Protein AF-A0A4U6TBS8-F1 (afdb_monomer_lite)

Radius of gyration: 24.87 Å; chains: 1; bounding box: 71×50×45 Å

Secondary structure (DSSP, 8-state):
-BTTB-HHHH-HHHHHTBS-TT--HHHHHHSS-GGGGBPSSPPHHHHHHHHHHHHHHHT-----SPP----SSSSSS--HHHHHHHHH-S----GGG--S--------------

Sequence (114 aa):
MWHEQVSSQAYPHLYSFAKKKDISLQKAYLTHDLQELFHLPLPRQALSQLLLLATNLEGINFLDEKDIWTYIWSNGFFSASKAYHHLTGHRQVHQSCTSPTASTSCTRRQKTTV

Organism: Setaria viridis (NCBI:txid4556)

Structure (mmCIF, N/CA/C/O backbone):
data_AF-A0A4U6TBS8-F1
#
_entry.id   AF-A0A4U6TBS8-F1
#
loop_
_atom_site.group_PDB
_atom_site.id
_atom_site.type_symbol
_atom_site.label_atom_id
_atom_site.label_alt_id
_atom_site.label_comp_id
_atom_site.label_asym_id
_atom_site.label_entity_id
_atom_site.label_seq_id
_atom_site.pdbx_PDB_ins_code
_atom_site.Cartn_x
_atom_site.Cartn_y
_atom_site.Cartn_z
_atom_site.occupancy
_atom_site.B_iso_or_equiv
_atom_site.auth_seq_id
_atom_site.auth_comp_id
_atom_site.auth_asym_id
_atom_site.auth_atom_id
_atom_site.pdbx_PDB_model_num
ATOM 1 N N . MET A 1 1 ? -2.212 2.287 -3.978 1.00 60.47 1 MET A N 1
ATOM 2 C CA . MET A 1 1 ? -3.280 1.881 -4.915 1.00 60.47 1 MET A CA 1
ATOM 3 C C . MET A 1 1 ? -3.161 0.387 -5.130 1.00 60.47 1 MET A C 1
ATOM 5 O O . MET A 1 1 ? -2.039 -0.097 -5.206 1.00 60.47 1 MET A O 1
ATOM 9 N N . TRP A 1 2 ? -4.283 -0.322 -5.169 1.00 69.88 2 TRP A N 1
ATOM 10 C CA . TRP A 1 2 ? -4.368 -1.764 -5.407 1.00 69.88 2 TRP A CA 1
ATOM 11 C C . TRP A 1 2 ? -5.492 -1.990 -6.430 1.00 69.88 2 TRP A C 1
ATOM 13 O O . TRP A 1 2 ? -6.551 -1.388 -6.269 1.00 69.88 2 TRP A O 1
ATOM 23 N N . HIS A 1 3 ? -5.236 -2.740 -7.512 1.00 67.81 3 HIS A N 1
ATOM 24 C CA . HIS A 1 3 ? -6.124 -2.835 -8.693 1.00 67.81 3 HIS A CA 1
ATOM 25 C C . HIS A 1 3 ? -6.644 -1.475 -9.190 1.00 67.81 3 HIS A C 1
ATOM 27 O O . HIS A 1 3 ? -7.844 -1.271 -9.313 1.00 67.81 3 HIS A O 1
ATOM 33 N N . GLU A 1 4 ? -5.743 -0.508 -9.401 1.00 78.00 4 GLU A N 1
ATOM 34 C CA . GLU A 1 4 ? -6.086 0.850 -9.878 1.00 78.00 4 GLU A CA 1
ATOM 35 C C . GLU A 1 4 ? -7.005 1.658 -8.938 1.00 78.00 4 GLU A C 1
ATOM 37 O O . GLU A 1 4 ? -7.336 2.808 -9.219 1.00 78.00 4 GLU A O 1
ATOM 42 N N . GLN A 1 5 ? -7.362 1.110 -7.773 1.00 79.50 5 GLN A N 1
ATOM 43 C CA . GLN A 1 5 ? -8.235 1.748 -6.798 1.00 79.50 5 GLN A CA 1
ATOM 44 C C . GLN A 1 5 ? -7.475 2.130 -5.524 1.00 79.50 5 GLN A C 1
ATOM 46 O O . GLN A 1 5 ? -6.474 1.526 -5.118 1.00 79.50 5 GLN A O 1
ATOM 51 N N . VAL A 1 6 ? -7.942 3.194 -4.872 1.00 85.81 6 VAL A N 1
ATOM 52 C CA . VAL A 1 6 ? -7.453 3.594 -3.550 1.00 85.81 6 VAL A CA 1
ATOM 53 C C . VAL A 1 6 ? -8.245 2.824 -2.499 1.00 85.81 6 VAL A C 1
ATOM 55 O O . VAL A 1 6 ? -9.473 2.842 -2.521 1.00 85.81 6 VAL A O 1
ATOM 58 N N . SER A 1 7 ? -7.567 2.180 -1.546 1.00 81.62 7 SER A N 1
ATOM 59 C CA . SER A 1 7 ? -8.222 1.357 -0.516 1.00 81.62 7 SER A CA 1
ATOM 60 C C . SER A 1 7 ? -9.275 2.125 0.295 1.00 81.62 7 SER A C 1
ATOM 62 O O . SER A 1 7 ? -10.276 1.543 0.699 1.00 81.62 7 SER A O 1
ATOM 64 N N . SER A 1 8 ? -9.093 3.438 0.478 1.00 86.25 8 SER A N 1
ATOM 65 C CA . SER A 1 8 ? -10.069 4.316 1.135 1.00 86.25 8 SER A CA 1
ATOM 66 C C . SER A 1 8 ? -11.358 4.524 0.332 1.00 86.25 8 SER A C 1
ATOM 68 O O . SER A 1 8 ? -12.406 4.755 0.926 1.00 86.25 8 SER A O 1
ATOM 70 N N . GLN A 1 9 ? -11.294 4.435 -0.999 1.00 88.38 9 GLN A N 1
ATOM 71 C CA . GLN A 1 9 ? -12.456 4.520 -1.887 1.00 88.38 9 GLN A CA 1
ATOM 72 C C . GLN A 1 9 ? -13.111 3.153 -2.091 1.00 88.38 9 GLN A C 1
ATOM 74 O O . GLN A 1 9 ? -14.335 3.069 -2.118 1.00 88.38 9 GLN A O 1
ATOM 79 N N . ALA A 1 10 ? -12.314 2.088 -2.202 1.00 87.19 10 ALA A N 1
ATOM 80 C CA . ALA A 1 10 ? -12.823 0.732 -2.397 1.00 87.19 10 ALA A CA 1
ATOM 81 C C . ALA A 1 10 ? -13.536 0.192 -1.143 1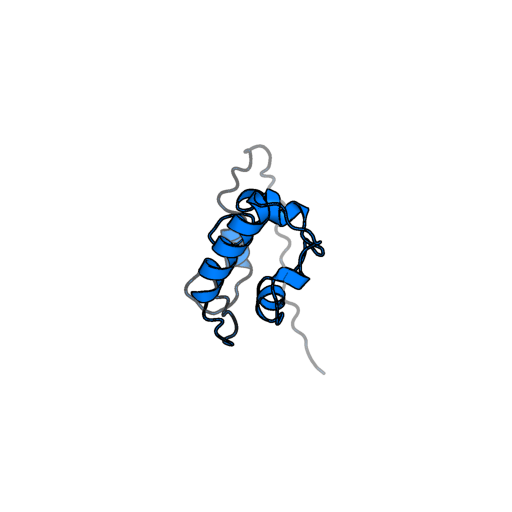.00 87.19 10 ALA A C 1
ATOM 83 O O . ALA A 1 10 ? -14.599 -0.420 -1.241 1.00 87.19 10 ALA A O 1
ATOM 84 N N . TYR A 1 11 ? -12.987 0.460 0.047 1.00 90.38 11 TYR A N 1
ATOM 85 C CA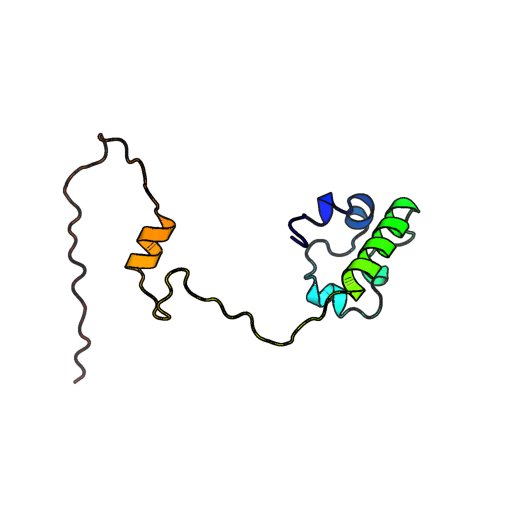 . TYR A 1 11 ? -13.492 -0.080 1.312 1.00 90.38 11 TYR A CA 1
ATOM 86 C C . TYR A 1 11 ? -13.638 1.016 2.383 1.00 90.38 11 TYR A C 1
ATOM 88 O O . TYR A 1 11 ? -12.919 1.008 3.384 1.00 90.38 11 TYR A O 1
ATOM 96 N N . PRO A 1 12 ? -14.562 1.981 2.212 1.00 91.25 12 PRO A N 1
ATOM 97 C CA . PRO A 1 12 ? -14.648 3.156 3.084 1.00 91.25 12 PRO A CA 1
ATOM 98 C C . PRO A 1 12 ? -14.967 2.817 4.548 1.00 91.25 12 PRO A C 1
ATOM 100 O O . PRO A 1 12 ? -14.426 3.446 5.457 1.00 91.25 12 PRO A O 1
ATOM 103 N N . HIS A 1 13 ? -15.812 1.808 4.791 1.00 92.56 13 HIS A N 1
ATOM 104 C CA . HIS A 1 13 ? -16.181 1.389 6.145 1.00 92.56 13 HIS A CA 1
ATOM 105 C C . HIS A 1 13 ? -15.053 0.612 6.814 1.00 92.56 13 HIS A C 1
ATOM 107 O O . HIS A 1 13 ? -14.793 0.810 7.989 1.00 92.56 13 HIS A O 1
ATOM 113 N N . LEU A 1 14 ? -14.361 -0.256 6.082 1.00 91.88 14 LEU A N 1
ATOM 114 C CA . LEU A 1 14 ? -13.229 -0.996 6.627 1.00 91.88 14 LEU A CA 1
ATOM 115 C C . LEU A 1 14 ? -12.036 -0.071 6.916 1.00 91.88 14 LEU A C 1
ATOM 117 O O . LEU A 1 14 ? -11.388 -0.180 7.955 1.00 91.88 14 LEU A O 1
ATOM 121 N N . TYR A 1 15 ? -11.779 0.883 6.019 1.00 90.94 15 TYR A N 1
ATOM 122 C CA . TYR A 1 15 ? -10.661 1.818 6.124 1.00 90.94 15 TYR A CA 1
ATOM 123 C C . TYR A 1 15 ? -10.767 2.757 7.334 1.00 90.94 15 TYR A C 1
ATOM 125 O O . TYR A 1 15 ? -9.747 3.130 7.917 1.00 90.94 15 TYR A O 1
ATOM 133 N N . SER A 1 16 ? -11.979 3.132 7.757 1.00 91.81 16 SER A N 1
ATOM 134 C CA . SER A 1 16 ? -12.160 3.973 8.948 1.00 91.81 16 SER A CA 1
ATOM 135 C C . SER A 1 16 ? -11.794 3.253 10.252 1.00 91.81 16 SER A C 1
ATOM 137 O O . SER A 1 16 ? -11.363 3.914 11.195 1.00 91.81 16 SER A O 1
ATOM 139 N N . PHE A 1 17 ? -11.883 1.919 10.278 1.00 92.81 17 PHE A N 1
ATOM 140 C CA . PHE A 1 17 ? -11.532 1.075 11.425 1.00 92.81 17 PHE A CA 1
ATOM 141 C C . PHE A 1 17 ? -10.080 0.578 11.400 1.00 92.81 17 PHE A C 1
ATOM 143 O O . PHE A 1 17 ? -9.660 -0.116 12.324 1.00 92.81 17 PHE A O 1
ATOM 150 N N . ALA A 1 18 ? -9.288 0.910 10.378 1.00 92.44 18 ALA A N 1
ATOM 151 C CA . ALA A 1 18 ? -7.891 0.492 10.306 1.00 92.44 18 ALA A CA 1
ATOM 152 C C . ALA A 1 18 ? -7.046 1.168 11.403 1.00 92.44 18 ALA A C 1
ATOM 154 O O . ALA A 1 18 ? -7.027 2.396 11.511 1.00 92.44 18 ALA A O 1
ATOM 155 N N . LYS A 1 19 ? -6.281 0.377 12.171 1.00 91.75 19 LYS A N 1
ATOM 156 C CA . LYS A 1 19 ? -5.332 0.886 13.183 1.00 91.75 19 LYS A CA 1
ATOM 157 C C . LYS A 1 19 ? -4.192 1.679 12.549 1.00 91.75 19 LYS A C 1
ATOM 159 O O . LYS A 1 19 ? -3.702 2.649 13.120 1.00 91.75 19 LYS A O 1
ATOM 164 N N . LYS A 1 20 ? -3.730 1.229 11.380 1.00 89.56 20 LYS A N 1
ATOM 165 C CA . LYS A 1 20 ? -2.623 1.831 10.627 1.00 89.56 20 LYS A CA 1
ATOM 166 C C . LYS A 1 20 ? -3.057 2.040 9.185 1.00 89.56 20 LYS A C 1
ATOM 168 O O . LYS A 1 20 ? -3.176 1.080 8.433 1.00 89.56 20 LYS A O 1
ATOM 173 N N . LYS A 1 21 ? -3.281 3.299 8.815 1.00 85.69 21 LYS A N 1
ATOM 174 C CA . LYS A 1 21 ? -3.728 3.684 7.468 1.00 85.69 21 LYS A CA 1
ATOM 175 C C . LYS A 1 21 ? -2.604 3.621 6.430 1.00 85.69 21 LYS A C 1
ATOM 177 O O . LYS A 1 21 ? -2.867 3.307 5.277 1.00 85.69 21 LYS A O 1
ATOM 182 N N . ASP A 1 22 ? -1.361 3.804 6.873 1.00 85.69 22 ASP A N 1
ATOM 183 C CA . ASP A 1 22 ? -0.166 3.830 6.018 1.00 85.69 22 ASP A CA 1
ATOM 184 C C . ASP A 1 22 ? 0.574 2.477 5.979 1.00 85.69 22 ASP A C 1
ATOM 186 O O . ASP A 1 22 ? 1.793 2.415 5.812 1.00 85.69 22 ASP A O 1
ATOM 190 N N . ILE A 1 23 ? -0.137 1.366 6.197 1.00 87.75 23 ILE A N 1
ATOM 191 C CA . ILE A 1 23 ? 0.467 0.031 6.150 1.00 87.75 23 ILE A CA 1
ATOM 192 C C . ILE A 1 23 ? 0.736 -0.398 4.701 1.00 87.75 23 ILE A C 1
ATOM 194 O O . ILE A 1 23 ? -0.102 -0.224 3.817 1.00 87.75 23 ILE A O 1
ATOM 198 N N . SER A 1 24 ? 1.909 -0.988 4.448 1.00 85.31 24 SER A N 1
ATOM 199 C CA . SER A 1 24 ? 2.197 -1.600 3.151 1.00 85.31 24 SER A CA 1
ATOM 200 C C . SER A 1 24 ? 1.414 -2.904 2.979 1.00 85.31 24 SER A C 1
ATOM 202 O O . SER A 1 24 ? 1.242 -3.666 3.932 1.00 85.31 24 SER A O 1
ATOM 204 N N . LEU A 1 25 ? 0.982 -3.193 1.749 1.00 83.56 25 LEU A N 1
ATOM 205 C CA . LEU A 1 25 ? 0.244 -4.422 1.428 1.00 83.56 25 LEU A CA 1
ATOM 206 C C . LEU A 1 25 ? 1.019 -5.682 1.812 1.00 83.56 25 LEU A C 1
ATOM 208 O O . LEU A 1 25 ? 0.451 -6.576 2.422 1.00 83.56 25 LEU A O 1
ATOM 212 N N . GLN A 1 26 ? 2.325 -5.719 1.540 1.00 84.00 26 GLN A N 1
ATOM 213 C CA . GLN A 1 26 ? 3.185 -6.835 1.934 1.00 84.00 26 GLN A CA 1
ATOM 214 C C . GLN A 1 26 ? 3.147 -7.066 3.450 1.00 84.00 26 GLN A C 1
ATOM 216 O O . GLN A 1 26 ? 3.020 -8.194 3.908 1.00 84.00 26 GLN A O 1
ATOM 221 N N . LYS A 1 27 ? 3.209 -5.996 4.251 1.00 86.06 27 LYS A N 1
ATOM 222 C CA . LYS A 1 27 ? 3.178 -6.116 5.711 1.00 86.06 27 LYS A CA 1
ATOM 223 C C . LYS A 1 27 ? 1.810 -6.563 6.223 1.00 86.06 27 LYS A C 1
ATOM 225 O O . LYS A 1 27 ? 1.765 -7.334 7.170 1.00 86.06 27 LYS A O 1
ATOM 230 N N . ALA A 1 28 ? 0.732 -6.087 5.602 1.00 86.88 28 ALA A N 1
ATOM 231 C CA . ALA A 1 28 ? -0.631 -6.523 5.901 1.00 86.88 28 ALA A CA 1
ATOM 232 C C . ALA A 1 28 ? -0.898 -7.977 5.469 1.00 86.88 28 ALA A C 1
ATOM 234 O O . ALA A 1 28 ? -1.705 -8.663 6.079 1.00 86.88 28 ALA A O 1
ATOM 235 N N . TYR A 1 29 ? -0.218 -8.462 4.433 1.00 84.38 29 TYR A N 1
ATOM 236 C CA . TYR A 1 29 ? -0.317 -9.854 4.000 1.00 84.38 29 TYR A CA 1
ATOM 237 C C . TYR A 1 29 ? 0.489 -10.805 4.893 1.00 84.38 29 TYR A C 1
ATOM 239 O O . TYR A 1 29 ? 0.055 -11.912 5.178 1.00 84.38 29 TYR A O 1
ATOM 247 N N . LEU A 1 30 ? 1.656 -10.365 5.374 1.00 85.81 30 LEU A N 1
ATOM 248 C CA . LEU A 1 30 ? 2.506 -11.150 6.275 1.00 85.81 30 LEU A CA 1
ATOM 249 C C . LEU A 1 30 ? 1.973 -11.223 7.716 1.00 85.81 30 LEU A C 1
ATOM 251 O O . LEU A 1 30 ? 2.476 -12.021 8.508 1.00 85.81 30 LEU A O 1
ATOM 255 N N . THR A 1 31 ? 1.008 -10.380 8.096 1.00 86.56 31 THR A N 1
ATOM 256 C CA . THR A 1 31 ? 0.365 -10.494 9.411 1.00 86.56 31 THR A CA 1
ATOM 257 C C . THR A 1 31 ? -0.475 -11.760 9.489 1.00 86.56 31 THR A C 1
ATOM 259 O O . THR A 1 31 ? -1.243 -12.054 8.582 1.00 86.56 31 THR A O 1
ATOM 262 N N . HIS A 1 32 ? -0.332 -12.485 10.600 1.00 83.19 32 HIS A N 1
ATOM 263 C CA . HIS A 1 32 ? -0.960 -13.790 10.809 1.00 83.19 32 HIS A CA 1
ATOM 264 C C . HIS A 1 32 ? -2.492 -13.725 10.756 1.00 83.19 32 HIS A C 1
ATOM 266 O O . HIS A 1 32 ? -3.131 -14.635 10.239 1.00 83.19 32 HIS A O 1
ATOM 272 N N . ASP A 1 33 ? -3.066 -12.634 11.266 1.00 85.75 33 ASP A N 1
ATOM 273 C CA . ASP A 1 33 ? -4.496 -12.366 11.208 1.00 85.75 33 ASP A CA 1
ATOM 274 C C . ASP A 1 33 ? -4.751 -10.931 10.728 1.00 85.75 33 ASP A C 1
ATOM 276 O O . ASP A 1 33 ? -4.277 -9.951 11.312 1.00 85.75 33 ASP A O 1
ATOM 280 N N . LEU A 1 34 ? -5.536 -10.802 9.657 1.00 85.94 34 LEU A N 1
ATOM 281 C CA . LEU A 1 34 ? -5.955 -9.510 9.117 1.00 85.94 34 LEU A CA 1
ATOM 282 C C . LEU A 1 34 ? -6.823 -8.733 10.111 1.00 85.94 34 LEU A C 1
ATOM 284 O O . LEU A 1 34 ? -6.808 -7.502 10.077 1.00 85.94 34 LEU A O 1
ATOM 288 N N . GLN A 1 35 ? -7.555 -9.403 11.008 1.00 87.44 35 GLN A N 1
ATOM 289 C CA . GLN A 1 35 ? -8.412 -8.721 11.984 1.00 87.44 35 GLN A CA 1
ATOM 290 C C . GLN A 1 35 ? -7.607 -7.880 12.981 1.00 87.44 35 GLN A C 1
ATOM 292 O O . GLN A 1 35 ? -8.086 -6.833 13.426 1.00 87.44 35 GLN A O 1
ATOM 297 N N . GLU A 1 36 ? -6.359 -8.256 13.276 1.00 89.31 36 GLU A N 1
ATOM 298 C CA . GLU A 1 36 ? -5.486 -7.490 14.172 1.00 89.31 36 GLU A CA 1
ATOM 299 C C . GLU A 1 36 ? -5.155 -6.095 13.634 1.00 89.31 36 GLU A C 1
ATOM 301 O O . GLU A 1 36 ? -4.838 -5.192 14.418 1.00 89.31 36 GLU A O 1
ATOM 306 N N . LEU A 1 37 ? -5.265 -5.890 12.320 1.00 90.31 37 LEU A N 1
ATOM 307 C CA . LEU A 1 37 ? -5.036 -4.601 11.669 1.00 90.31 37 LEU A CA 1
ATOM 308 C C . LEU A 1 37 ? -6.175 -3.600 11.912 1.00 90.31 37 LEU A C 1
ATOM 310 O O . LEU A 1 37 ? -5.997 -2.406 11.648 1.00 90.31 37 LEU A O 1
ATOM 314 N N . PHE A 1 38 ? -7.310 -4.050 12.451 1.00 92.38 38 PHE A N 1
ATOM 315 C CA . PHE A 1 38 ? -8.514 -3.244 12.633 1.00 92.38 38 PHE A CA 1
ATOM 316 C C . PHE A 1 38 ? -8.907 -3.088 14.107 1.00 92.38 38 PHE A C 1
ATOM 318 O O . PHE A 1 38 ? -8.571 -3.897 14.974 1.00 92.38 38 PHE A O 1
ATOM 325 N N . HIS A 1 39 ? -9.605 -1.996 14.409 1.00 91.19 39 HIS A N 1
ATOM 326 C CA . HIS A 1 39 ? -10.255 -1.775 15.694 1.00 91.19 39 HIS A CA 1
ATOM 327 C C . HIS A 1 39 ? -11.548 -2.600 15.767 1.00 91.19 39 HIS A C 1
ATOM 329 O O . HIS A 1 39 ? -12.367 -2.571 14.852 1.00 91.19 39 HIS A O 1
ATOM 335 N N . LEU A 1 40 ? -11.729 -3.327 16.868 1.00 89.56 40 LEU A N 1
ATOM 336 C CA . LEU A 1 40 ? -12.909 -4.149 17.145 1.00 89.56 40 LEU A CA 1
ATOM 337 C C . LEU A 1 40 ? -13.815 -3.435 18.166 1.00 89.56 40 LEU A C 1
ATOM 339 O O . LEU A 1 40 ? -13.290 -2.711 19.018 1.00 89.56 40 LEU A O 1
ATOM 343 N N . PRO A 1 41 ? -15.145 -3.646 18.127 1.00 88.94 41 PRO A N 1
ATOM 344 C CA . PRO A 1 41 ? -15.887 -4.552 17.240 1.00 88.94 41 PRO A CA 1
ATOM 345 C C . PRO A 1 41 ? -16.156 -3.961 15.843 1.00 88.94 41 PRO A C 1
ATOM 347 O O . PRO A 1 41 ? -16.498 -2.788 15.706 1.00 88.94 41 PRO A O 1
ATOM 350 N N . LEU A 1 42 ? -16.043 -4.792 14.801 1.00 87.31 42 LEU A N 1
ATOM 351 C CA . LEU A 1 42 ? -16.316 -4.385 13.419 1.00 87.31 42 LEU A CA 1
ATOM 352 C C . LEU A 1 42 ? -17.829 -4.383 13.127 1.00 87.31 42 LEU A C 1
ATOM 354 O O . LEU A 1 42 ? -18.506 -5.374 13.412 1.00 87.31 42 LEU A O 1
ATOM 358 N N . PRO A 1 43 ? -18.378 -3.321 12.508 1.00 92.06 43 PRO A N 1
ATOM 359 C CA . PRO A 1 43 ? -19.762 -3.316 12.047 1.00 92.06 43 PRO A CA 1
ATOM 360 C C . PRO A 1 43 ? -19.947 -4.259 10.850 1.00 92.06 43 PRO A C 1
ATOM 362 O O . PRO A 1 43 ? -19.007 -4.534 10.101 1.00 92.06 43 PRO A O 1
ATOM 365 N N . ARG A 1 44 ? -21.189 -4.704 10.612 1.00 91.62 44 ARG A N 1
ATOM 366 C CA . ARG A 1 44 ? -21.530 -5.672 9.549 1.00 91.62 44 ARG A CA 1
ATOM 367 C C . ARG A 1 44 ? -21.014 -5.252 8.167 1.00 91.62 44 ARG A C 1
ATOM 369 O O . ARG A 1 44 ? -20.533 -6.090 7.414 1.00 91.62 44 ARG A O 1
ATOM 376 N N . GLN A 1 45 ? -21.089 -3.960 7.858 1.00 92.75 45 GLN A N 1
ATOM 377 C CA . GLN A 1 45 ? -20.635 -3.373 6.597 1.00 92.75 45 GLN A CA 1
ATOM 378 C C . GLN A 1 45 ? -19.110 -3.421 6.438 1.00 92.75 45 GLN A C 1
ATOM 380 O O . GLN A 1 45 ? -18.618 -3.608 5.332 1.00 92.75 45 GLN A O 1
ATOM 385 N N . ALA A 1 46 ? -18.352 -3.249 7.525 1.00 92.81 46 ALA A N 1
ATOM 386 C CA . ALA A 1 46 ? -16.896 -3.370 7.482 1.00 92.81 46 ALA A CA 1
ATOM 387 C C . ALA A 1 46 ? -16.477 -4.843 7.401 1.00 92.81 46 ALA A C 1
ATOM 389 O O . ALA A 1 46 ? -15.539 -5.177 6.685 1.00 92.81 46 ALA A O 1
ATOM 390 N N . LEU A 1 47 ? -17.209 -5.735 8.074 1.00 92.75 47 LEU A N 1
ATOM 391 C CA . LEU A 1 47 ? -16.935 -7.169 8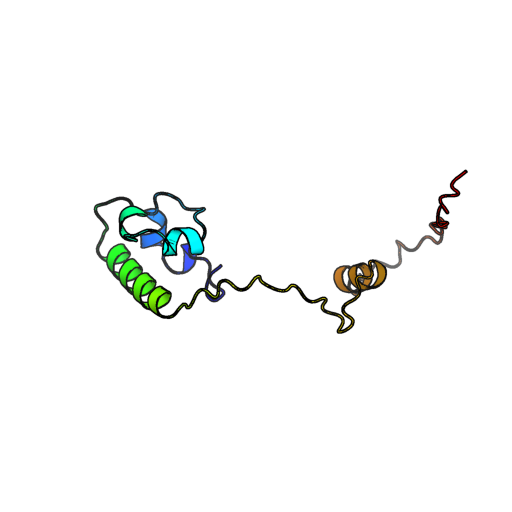.059 1.00 92.75 47 LEU A CA 1
ATOM 392 C C . LEU A 1 47 ? -17.142 -7.783 6.666 1.00 92.75 47 LEU A C 1
ATOM 394 O O . LEU A 1 47 ? -16.310 -8.568 6.218 1.00 92.75 47 LEU A O 1
ATOM 398 N N . SER A 1 48 ? -18.192 -7.386 5.939 1.00 92.75 48 SER A N 1
ATOM 399 C CA . SER A 1 48 ? -18.376 -7.826 4.548 1.00 92.75 48 SER A CA 1
ATOM 400 C C . SER A 1 48 ? -17.261 -7.324 3.623 1.00 92.75 48 SER A C 1
ATOM 402 O O . SER A 1 48 ? -16.795 -8.070 2.765 1.00 92.75 48 SER A O 1
ATOM 404 N N . GLN A 1 49 ? -16.793 -6.087 3.822 1.00 92.81 49 GLN A N 1
ATOM 405 C CA . GLN A 1 49 ? -15.650 -5.532 3.090 1.00 92.81 49 GLN A CA 1
ATOM 406 C C . GLN A 1 49 ? -14.341 -6.266 3.415 1.00 92.81 49 GLN A C 1
ATOM 408 O O . GLN A 1 49 ? -13.533 -6.483 2.517 1.00 92.81 49 GLN A O 1
ATOM 413 N N . LEU A 1 50 ? -14.143 -6.681 4.670 1.00 91.38 50 LEU A N 1
ATOM 414 C CA . LEU A 1 50 ? -12.976 -7.460 5.087 1.00 91.38 50 LEU A CA 1
ATOM 415 C C . LEU A 1 50 ? -12.958 -8.845 4.436 1.00 91.38 50 LEU A C 1
ATOM 417 O O . LEU A 1 50 ? -11.908 -9.276 3.973 1.00 91.38 50 LEU A O 1
ATOM 421 N N . LEU A 1 51 ? -14.109 -9.514 4.347 1.00 91.31 51 LEU A N 1
ATOM 422 C CA . LEU A 1 51 ? -14.200 -10.811 3.676 1.00 91.31 51 LEU A CA 1
ATOM 423 C C . LEU A 1 51 ? -13.876 -10.692 2.180 1.00 91.31 51 LEU A C 1
ATOM 425 O O . LEU A 1 51 ? -13.098 -11.483 1.657 1.00 91.31 51 LEU A O 1
ATOM 429 N N . LEU A 1 52 ? -14.406 -9.659 1.515 1.00 90.56 52 LEU A N 1
ATOM 430 C CA . LEU A 1 52 ? -14.085 -9.371 0.116 1.00 90.56 52 LEU A CA 1
ATOM 431 C C . LEU A 1 52 ? -12.587 -9.094 -0.075 1.00 90.56 52 LEU A C 1
ATOM 433 O O . LEU A 1 52 ? -11.992 -9.588 -1.029 1.00 90.56 52 LEU A O 1
ATOM 437 N N . LEU A 1 53 ? -11.969 -8.337 0.838 1.00 89.00 53 LEU A N 1
ATOM 438 C CA . LEU A 1 53 ? -10.527 -8.098 0.835 1.00 89.00 53 LEU A CA 1
ATOM 439 C C . LEU A 1 53 ? -9.734 -9.403 1.011 1.00 89.00 53 LEU A C 1
ATOM 441 O O . LEU A 1 53 ? -8.750 -9.595 0.307 1.00 89.00 53 LEU A O 1
ATOM 445 N N . ALA A 1 54 ? -10.154 -10.297 1.907 1.00 88.94 54 ALA A N 1
ATOM 446 C CA . ALA A 1 54 ? -9.478 -11.573 2.136 1.00 88.94 54 ALA A CA 1
ATOM 447 C C . A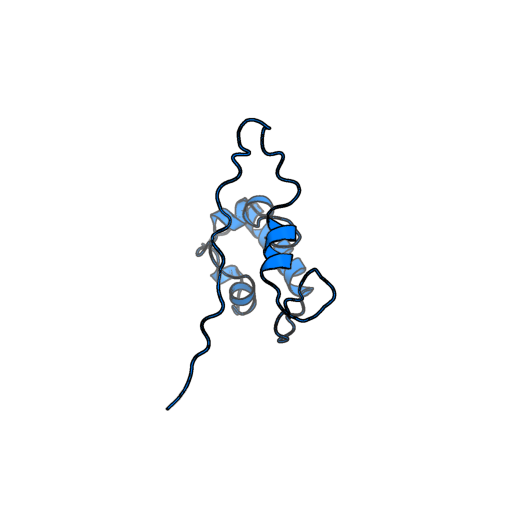LA A 1 54 ? -9.485 -12.459 0.878 1.00 88.94 54 ALA A C 1
ATOM 449 O O . ALA A 1 54 ? -8.425 -12.897 0.443 1.00 88.94 54 ALA A O 1
ATOM 450 N N . THR A 1 55 ? -10.641 -12.626 0.224 1.00 88.44 55 THR A N 1
ATOM 451 C CA . THR A 1 55 ? -10.753 -13.376 -1.045 1.00 88.44 55 THR A CA 1
ATOM 452 C C . THR A 1 55 ? -9.867 -12.788 -2.143 1.00 88.44 55 THR A C 1
ATOM 454 O O . THR A 1 55 ? -9.234 -13.496 -2.919 1.00 88.44 55 THR A O 1
ATOM 457 N N . ASN A 1 56 ? -9.801 -11.464 -2.192 1.00 85.94 56 ASN A N 1
ATOM 458 C CA . ASN A 1 56 ? -8.963 -10.718 -3.115 1.00 85.94 56 ASN A CA 1
ATOM 459 C C . ASN A 1 56 ? -7.455 -10.922 -2.868 1.00 85.94 56 ASN A C 1
ATOM 461 O O . ASN A 1 56 ? -6.674 -10.937 -3.818 1.00 85.94 56 ASN A O 1
ATOM 465 N N . LEU A 1 57 ? -7.046 -11.088 -1.606 1.00 84.62 57 LEU A N 1
ATOM 466 C CA . LEU A 1 57 ? -5.659 -11.354 -1.220 1.00 84.62 57 LEU A CA 1
ATOM 467 C C . LEU A 1 57 ? -5.247 -12.812 -1.471 1.00 84.62 57 LEU A C 1
ATOM 469 O O . LEU A 1 57 ? -4.095 -13.041 -1.827 1.00 84.62 57 LEU A O 1
ATOM 473 N N . GLU A 1 58 ? -6.163 -13.779 -1.345 1.00 82.50 58 GLU A N 1
ATOM 474 C CA . GLU A 1 58 ? -5.889 -15.206 -1.607 1.00 82.50 58 GLU A CA 1
ATOM 475 C C . GLU A 1 58 ? -5.411 -15.480 -3.044 1.00 82.50 58 GLU A C 1
ATOM 477 O O . GLU A 1 58 ? -4.671 -16.433 -3.281 1.00 82.50 58 GLU A O 1
ATOM 482 N N . GLY A 1 59 ? -5.784 -14.636 -4.011 1.00 74.75 59 GLY A N 1
ATOM 483 C CA . GLY A 1 59 ? -5.328 -14.751 -5.400 1.00 74.75 59 GLY A CA 1
ATOM 484 C C . GLY A 1 59 ? -3.922 -14.199 -5.668 1.00 74.75 59 GLY A C 1
ATOM 485 O O . GLY A 1 59 ? -3.411 -14.350 -6.781 1.00 74.75 59 GLY A O 1
ATOM 486 N N . ILE A 1 60 ? -3.294 -13.535 -4.692 1.00 79.44 60 ILE A N 1
ATOM 487 C CA . ILE A 1 60 ? -2.018 -12.845 -4.892 1.00 79.44 60 ILE A CA 1
ATOM 488 C C . ILE A 1 60 ? -0.861 -13.775 -4.539 1.00 79.44 60 ILE A C 1
ATOM 490 O O . ILE A 1 60 ? -0.605 -14.076 -3.377 1.00 79.44 60 ILE A O 1
ATOM 494 N N . ASN A 1 61 ? -0.084 -14.145 -5.552 1.00 73.69 61 ASN A N 1
ATOM 495 C CA . ASN A 1 61 ? 1.219 -14.756 -5.341 1.00 73.69 61 ASN A CA 1
ATOM 496 C C . ASN A 1 61 ? 2.271 -13.647 -5.256 1.00 73.69 61 ASN A C 1
ATOM 498 O O . ASN A 1 61 ? 2.604 -13.024 -6.264 1.00 73.69 61 ASN A O 1
ATOM 502 N N . PHE A 1 62 ? 2.792 -13.387 -4.056 1.00 71.06 62 PHE A N 1
ATOM 503 C CA . PHE A 1 62 ? 3.972 -12.538 -3.900 1.00 71.06 62 PHE A CA 1
ATOM 504 C C . PHE A 1 62 ? 5.187 -13.310 -4.414 1.00 71.06 62 PHE A C 1
ATOM 506 O O . PHE A 1 62 ? 5.671 -14.229 -3.757 1.00 71.06 62 PHE A O 1
ATOM 513 N N . LEU A 1 63 ? 5.660 -12.953 -5.606 1.00 74.50 63 LEU A N 1
ATOM 514 C CA . LEU A 1 63 ? 6.973 -13.383 -6.064 1.00 74.50 63 LEU A CA 1
ATOM 515 C C . LEU A 1 63 ? 8.020 -12.622 -5.242 1.00 74.50 63 LEU A C 1
ATOM 517 O O . LEU A 1 63 ? 7.935 -11.405 -5.111 1.00 74.50 63 LEU A O 1
ATOM 521 N N . ASP A 1 64 ? 9.012 -13.331 -4.705 1.00 72.62 64 ASP A N 1
ATOM 522 C CA . ASP A 1 64 ? 10.176 -12.719 -4.035 1.00 72.62 64 ASP A CA 1
ATOM 523 C C . ASP A 1 64 ? 11.170 -12.111 -5.050 1.00 72.62 64 ASP A C 1
ATOM 525 O O . ASP A 1 64 ? 12.278 -11.688 -4.718 1.00 72.62 64 ASP A O 1
ATOM 529 N N . GLU A 1 65 ? 10.788 -12.075 -6.328 1.00 77.94 65 GLU A N 1
ATOM 530 C CA . GLU A 1 65 ? 11.592 -11.461 -7.368 1.00 77.94 65 GLU A CA 1
ATOM 531 C C . GLU A 1 65 ? 11.585 -9.943 -7.215 1.00 77.94 65 GLU A C 1
ATOM 533 O O . GLU A 1 65 ? 10.557 -9.300 -7.004 1.00 77.94 65 GLU A O 1
ATOM 538 N N . LYS A 1 66 ? 12.774 -9.352 -7.330 1.00 76.06 66 LYS A N 1
ATOM 539 C CA . LYS A 1 66 ? 12.915 -7.900 -7.311 1.00 76.06 66 LYS A CA 1
ATOM 540 C C . LYS A 1 66 ? 12.267 -7.323 -8.560 1.00 76.06 66 LYS A C 1
ATOM 542 O O . LYS A 1 66 ? 12.620 -7.727 -9.666 1.00 76.06 66 LYS A O 1
ATOM 547 N N . ASP A 1 67 ? 11.432 -6.307 -8.378 1.00 77.50 67 ASP A N 1
ATOM 548 C CA . ASP A 1 67 ? 10.918 -5.513 -9.490 1.00 77.50 67 ASP A CA 1
ATOM 549 C C . ASP A 1 67 ? 12.082 -4.931 -10.308 1.00 77.50 67 ASP A C 1
ATOM 551 O O . ASP A 1 67 ? 12.909 -4.157 -9.807 1.00 77.50 67 ASP A O 1
ATOM 555 N N . ILE A 1 68 ? 12.153 -5.306 -11.587 1.00 77.50 68 ILE A N 1
ATOM 556 C CA . ILE A 1 68 ? 13.144 -4.776 -12.523 1.00 77.50 68 ILE A CA 1
ATOM 557 C C . ILE A 1 68 ? 12.545 -3.551 -13.210 1.00 77.50 68 ILE A C 1
ATOM 559 O O . ILE A 1 68 ? 11.644 -3.651 -14.040 1.00 77.50 68 ILE A O 1
ATOM 563 N N . TRP A 1 69 ? 13.089 -2.375 -12.898 1.00 76.75 69 TRP A N 1
ATOM 564 C CA . TRP A 1 69 ? 12.727 -1.135 -13.576 1.00 76.75 69 TRP A CA 1
ATOM 565 C C . TRP A 1 69 ? 13.481 -1.027 -14.898 1.00 76.75 69 TRP A C 1
ATOM 567 O O . TRP A 1 69 ? 14.683 -0.756 -14.927 1.00 76.75 69 TRP A O 1
ATOM 577 N N . THR A 1 70 ? 12.777 -1.226 -16.007 1.00 79.56 70 THR A N 1
ATOM 578 C CA . THR A 1 70 ? 13.333 -1.018 -17.347 1.00 79.56 70 THR A CA 1
ATOM 579 C C . THR A 1 70 ? 13.101 0.410 -17.821 1.00 79.56 70 THR A C 1
ATOM 581 O O . TH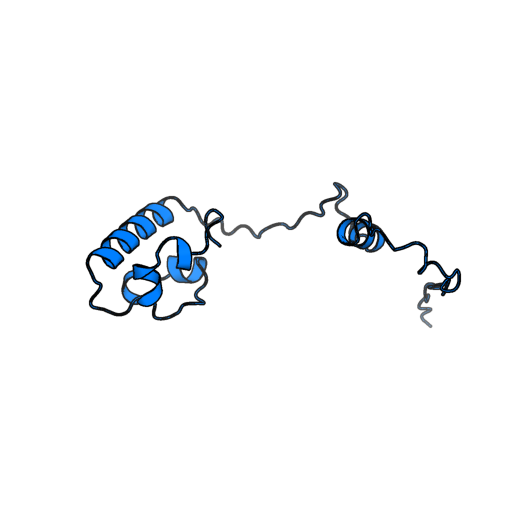R A 1 70 ? 12.034 0.988 -17.605 1.00 79.56 70 THR A O 1
ATOM 584 N N . TYR A 1 71 ? 14.083 0.984 -18.518 1.00 83.00 71 TYR A N 1
ATOM 585 C CA . TYR A 1 71 ? 13.895 2.270 -19.185 1.00 83.00 71 TYR A CA 1
ATOM 586 C C . TYR A 1 71 ? 12.855 2.145 -20.309 1.00 83.00 71 TYR A C 1
ATOM 588 O O . TYR A 1 71 ? 12.862 1.182 -21.069 1.00 83.00 71 TYR A O 1
ATOM 596 N N . ILE A 1 72 ? 11.991 3.155 -20.441 1.00 78.75 72 ILE A N 1
ATOM 597 C CA . ILE A 1 72 ? 10.962 3.244 -21.498 1.00 78.75 72 ILE A CA 1
ATOM 598 C C . ILE A 1 72 ? 11.543 3.250 -22.918 1.00 78.75 72 ILE A C 1
ATOM 600 O O . ILE A 1 72 ? 10.863 2.876 -23.869 1.00 78.75 72 ILE A O 1
ATOM 604 N N . TRP A 1 73 ? 12.805 3.649 -23.083 1.00 77.19 73 TRP A N 1
ATOM 605 C CA . TRP A 1 73 ? 13.529 3.412 -24.323 1.00 77.19 73 TRP A CA 1
ATOM 606 C C . TRP A 1 73 ? 14.171 2.026 -24.237 1.00 77.19 73 TRP A C 1
ATOM 608 O O . TRP A 1 73 ? 14.976 1.781 -23.350 1.00 77.19 73 TRP A O 1
ATOM 618 N N . SER A 1 74 ? 13.864 1.143 -25.192 1.00 64.38 74 SER A N 1
ATOM 619 C CA . SER A 1 74 ? 14.317 -0.263 -25.301 1.00 64.38 74 SER A CA 1
ATOM 620 C C . SER A 1 74 ? 15.836 -0.515 -25.167 1.00 64.38 74 SER A C 1
ATOM 622 O O . SER A 1 74 ? 16.284 -1.658 -25.206 1.00 64.38 74 SER A O 1
ATOM 624 N N . ASN A 1 75 ? 16.650 0.529 -25.036 1.00 72.12 75 ASN A N 1
ATOM 625 C CA . ASN A 1 75 ? 18.065 0.417 -24.741 1.00 72.12 75 ASN A CA 1
ATOM 626 C C . ASN A 1 75 ? 18.290 0.414 -23.219 1.00 72.12 75 ASN A C 1
ATOM 628 O O . ASN A 1 75 ? 18.009 1.411 -22.560 1.00 72.12 75 ASN A O 1
ATOM 632 N N . GLY A 1 76 ? 18.871 -0.655 -22.672 1.00 73.50 76 GLY A N 1
ATOM 633 C CA . GLY A 1 76 ? 19.114 -0.816 -21.229 1.00 73.50 76 GLY A CA 1
ATOM 634 C C . GLY A 1 76 ? 20.109 0.174 -20.601 1.00 73.50 76 GLY A C 1
ATOM 635 O O . GLY A 1 76 ? 20.371 0.104 -19.405 1.00 73.50 76 GLY A O 1
ATOM 636 N N . PHE A 1 77 ? 20.664 1.108 -21.377 1.00 79.56 77 PHE A N 1
ATOM 637 C CA . PHE A 1 77 ? 21.567 2.137 -20.873 1.00 79.56 77 PHE A CA 1
ATOM 638 C C . PHE A 1 77 ? 20.823 3.411 -20.476 1.00 79.56 77 PHE A C 1
ATOM 640 O O . PHE A 1 77 ? 20.046 3.986 -21.249 1.00 79.56 77 PHE A O 1
ATOM 647 N N . PHE A 1 78 ? 21.154 3.901 -19.283 1.00 82.38 78 PHE A N 1
ATOM 648 C CA . PHE A 1 78 ? 20.709 5.197 -18.800 1.00 82.38 78 PHE A CA 1
ATOM 649 C C . PHE A 1 78 ? 21.232 6.331 -19.692 1.00 82.38 78 PHE A C 1
ATOM 651 O O . PHE A 1 78 ? 22.413 6.390 -20.035 1.00 82.38 78 PHE A O 1
ATOM 658 N N . SER A 1 79 ? 20.356 7.276 -20.032 1.00 83.94 79 SER A N 1
ATOM 659 C CA . SER A 1 79 ? 20.733 8.522 -20.693 1.00 83.94 79 SER A CA 1
ATOM 660 C C . SER A 1 79 ? 19.893 9.665 -20.143 1.00 83.94 79 SER A C 1
ATOM 662 O O . SER A 1 79 ? 18.681 9.711 -20.351 1.00 83.94 79 SER A O 1
ATOM 664 N N . ALA A 1 80 ? 20.549 10.617 -19.476 1.00 84.00 80 ALA A N 1
ATOM 665 C CA . ALA A 1 80 ? 19.886 11.795 -18.923 1.00 84.00 80 ALA A CA 1
ATOM 666 C C . ALA A 1 80 ? 19.191 12.639 -20.007 1.00 84.00 80 ALA A C 1
ATOM 668 O O . ALA A 1 80 ? 18.114 13.165 -19.765 1.00 84.00 80 ALA A O 1
ATOM 669 N N . SER A 1 81 ? 19.759 12.717 -21.218 1.00 82.38 81 SER A N 1
ATOM 670 C CA . SER A 1 81 ? 19.147 13.434 -22.348 1.00 82.38 81 SER A CA 1
ATOM 671 C C . SER A 1 81 ? 17.830 12.788 -22.794 1.00 82.38 81 SER A C 1
ATOM 673 O O . SER A 1 81 ? 16.848 13.497 -23.006 1.00 82.38 81 SER A O 1
ATOM 675 N N . LYS A 1 82 ? 17.775 11.450 -22.859 1.00 82.62 82 LYS A N 1
ATOM 676 C CA . LYS A 1 82 ? 16.539 10.717 -23.180 1.00 82.62 82 LYS A CA 1
ATOM 677 C C . LYS A 1 82 ? 15.505 10.838 -22.064 1.00 82.62 82 LYS A C 1
ATOM 679 O O . LYS A 1 82 ? 14.338 11.081 -22.355 1.00 82.62 82 LYS A O 1
ATOM 684 N N . ALA A 1 83 ? 15.939 10.728 -20.805 1.00 84.56 83 ALA A N 1
ATOM 685 C CA . ALA A 1 83 ? 15.079 10.940 -19.641 1.00 84.56 83 ALA A CA 1
ATOM 686 C C . ALA A 1 83 ? 14.445 12.331 -19.687 1.00 84.56 83 ALA A C 1
ATOM 688 O O . ALA A 1 83 ? 13.228 12.456 -19.610 1.00 84.56 83 ALA A O 1
ATOM 689 N N . TYR A 1 84 ? 15.273 13.357 -19.884 1.00 83.94 84 TYR A N 1
ATOM 690 C CA . TYR A 1 84 ? 14.831 14.738 -19.982 1.00 83.94 84 TYR A CA 1
ATOM 691 C C . TYR A 1 84 ? 13.815 14.902 -21.109 1.00 83.94 84 TYR A C 1
ATOM 693 O O . TYR A 1 84 ? 12.701 15.311 -20.831 1.00 83.94 84 TYR A O 1
ATOM 701 N N . HIS A 1 85 ? 14.137 14.476 -22.334 1.00 81.44 85 HIS A N 1
ATOM 702 C CA . HIS A 1 85 ? 13.235 14.589 -23.484 1.00 81.44 85 HIS A CA 1
ATOM 703 C C . HIS A 1 85 ? 11.870 13.921 -23.247 1.00 81.44 85 HIS A C 1
ATOM 705 O O . HIS A 1 85 ? 10.830 14.507 -23.547 1.00 81.44 85 HIS A O 1
ATOM 711 N N . HIS A 1 86 ? 11.858 12.708 -22.684 1.00 79.69 86 HIS A N 1
ATOM 712 C CA . HIS A 1 86 ? 10.615 12.006 -22.362 1.00 79.69 86 HIS A CA 1
ATOM 713 C C . HIS A 1 86 ? 9.812 12.692 -21.251 1.00 79.69 86 HIS A C 1
ATOM 715 O O . HIS A 1 86 ? 8.591 12.764 -21.352 1.00 79.69 86 HIS A O 1
ATOM 721 N N . LEU A 1 87 ? 10.476 13.201 -20.209 1.00 81.94 87 LEU A N 1
ATOM 722 C CA . LEU A 1 87 ? 9.818 13.851 -19.072 1.00 81.94 87 LEU A CA 1
ATOM 723 C C . LEU A 1 87 ? 9.357 15.280 -19.386 1.00 81.94 87 LEU A C 1
ATOM 725 O O . LEU A 1 87 ? 8.356 15.731 -18.838 1.00 81.94 87 LEU A O 1
ATOM 729 N N . THR A 1 88 ? 10.066 16.007 -20.253 1.00 77.50 88 THR A N 1
ATOM 730 C CA . THR A 1 88 ? 9.711 17.387 -20.613 1.00 77.50 88 THR A CA 1
ATOM 731 C C . THR A 1 88 ? 8.620 17.481 -21.668 1.00 77.50 88 THR A C 1
ATOM 733 O O . THR A 1 88 ? 8.014 18.546 -21.797 1.00 77.50 88 THR A O 1
ATOM 736 N N . GLY A 1 89 ? 8.362 16.395 -22.405 1.00 66.25 89 GLY A N 1
ATOM 737 C CA . GLY A 1 89 ? 7.357 16.342 -23.465 1.00 66.25 89 GLY A CA 1
ATOM 738 C C . GLY A 1 89 ? 7.473 17.485 -24.482 1.00 66.25 89 GLY A C 1
ATOM 739 O O . GLY A 1 89 ? 8.499 18.157 -24.602 1.00 66.25 89 GLY A O 1
ATOM 740 N N . HIS A 1 90 ? 6.382 17.734 -25.210 1.00 62.97 90 HIS A N 1
ATOM 741 C CA . HIS A 1 90 ? 6.231 18.927 -26.041 1.00 62.97 90 HIS A CA 1
ATOM 742 C C . HIS A 1 90 ? 5.793 20.095 -25.151 1.00 62.97 90 HIS A C 1
ATOM 744 O O . HIS A 1 90 ? 4.609 20.410 -25.026 1.00 62.97 90 HIS A O 1
ATOM 750 N N . ARG A 1 91 ? 6.749 20.740 -24.482 1.00 58.81 91 ARG A N 1
ATOM 751 C CA . ARG A 1 91 ? 6.472 21.971 -23.742 1.00 58.81 91 ARG A CA 1
ATOM 752 C C . ARG A 1 91 ? 6.091 23.048 -24.764 1.00 58.81 91 ARG A C 1
ATOM 754 O O . ARG A 1 91 ? 6.952 23.540 -25.487 1.00 58.81 91 ARG A O 1
ATOM 761 N N . GLN A 1 92 ? 4.803 23.387 -24.863 1.00 60.91 92 GLN A N 1
ATOM 762 C CA . GLN A 1 92 ? 4.341 24.582 -25.578 1.00 60.91 92 GLN A CA 1
ATOM 763 C C . GLN A 1 92 ? 4.849 25.796 -24.794 1.00 60.91 92 GLN A C 1
ATOM 765 O O . GLN A 1 92 ? 4.181 26.334 -23.915 1.00 60.91 92 GLN A O 1
ATOM 770 N N . VAL A 1 93 ? 6.106 26.160 -25.038 1.00 59.75 93 VAL A N 1
ATOM 771 C CA . VAL A 1 93 ? 6.680 27.399 -24.530 1.00 59.75 93 VAL A CA 1
ATOM 772 C C . VAL A 1 93 ? 6.070 28.516 -25.364 1.00 59.75 93 VAL A C 1
ATOM 774 O O . VAL A 1 93 ? 6.209 28.534 -26.584 1.00 59.75 93 VAL A O 1
ATOM 777 N N . HIS A 1 94 ? 5.350 29.423 -24.707 1.00 58.28 94 HIS A N 1
ATOM 778 C CA . HIS A 1 94 ? 4.833 30.628 -25.343 1.00 58.28 94 HIS A CA 1
ATOM 779 C C . HIS A 1 94 ? 5.992 31.3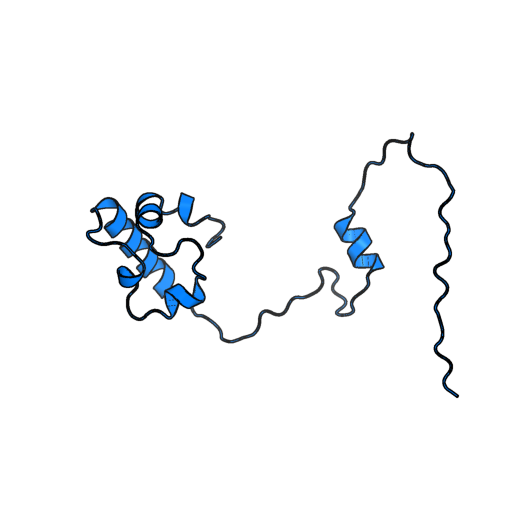71 -26.030 1.00 58.28 94 HIS A C 1
ATOM 781 O O . HIS A 1 94 ? 7.036 31.575 -25.408 1.00 58.28 94 HIS A O 1
ATOM 787 N N . GLN A 1 95 ? 5.819 31.769 -27.298 1.00 57.16 95 GLN A N 1
ATOM 788 C CA . GLN A 1 95 ? 6.882 32.327 -28.159 1.00 57.16 95 GLN A CA 1
ATOM 789 C C . GLN A 1 95 ? 7.582 33.571 -27.580 1.00 57.16 95 GLN A C 1
ATOM 791 O O . GLN A 1 95 ? 8.651 33.953 -28.039 1.00 57.16 95 GLN A O 1
ATOM 796 N N . SER A 1 96 ? 7.021 34.195 -26.542 1.00 59.88 96 SER A N 1
ATOM 797 C CA . SER A 1 96 ? 7.667 35.302 -25.831 1.00 59.88 96 SER A CA 1
ATOM 798 C C . SER A 1 96 ? 8.840 34.872 -24.939 1.00 59.88 96 SER A C 1
ATOM 800 O O . SER A 1 96 ? 9.569 35.732 -24.454 1.00 59.88 96 SER A O 1
ATOM 802 N N . CYS A 1 97 ? 9.021 33.573 -24.678 1.00 51.03 97 CYS A N 1
ATOM 803 C CA . CYS A 1 97 ? 10.081 33.039 -23.820 1.00 51.03 97 CYS A CA 1
ATOM 804 C C . CYS A 1 97 ? 11.054 32.156 -24.618 1.00 51.03 97 CYS A C 1
ATOM 806 O O . CYS A 1 97 ? 11.343 31.018 -24.259 1.00 51.03 97 CYS A O 1
ATOM 808 N N . THR A 1 98 ? 11.563 32.685 -25.726 1.00 46.75 98 THR A N 1
ATOM 809 C CA . THR A 1 98 ? 12.770 32.176 -26.389 1.00 46.75 98 THR A CA 1
ATOM 810 C C . THR A 1 98 ? 13.763 33.322 -26.520 1.00 46.75 98 THR A C 1
ATOM 812 O O . THR A 1 98 ? 13.786 34.017 -27.532 1.00 46.75 98 THR A O 1
ATOM 815 N N . SER A 1 99 ? 14.574 33.549 -25.486 1.00 49.28 99 SER A N 1
ATOM 816 C CA . SER A 1 99 ? 15.799 34.343 -25.607 1.00 49.28 99 SER A CA 1
ATOM 817 C C . SER A 1 99 ? 16.990 33.397 -25.845 1.00 49.28 99 SER A C 1
ATOM 819 O O . SER A 1 99 ? 17.149 32.410 -25.122 1.00 49.28 99 SER A O 1
ATOM 821 N N . PRO A 1 100 ? 17.834 33.640 -26.863 1.00 48.09 100 PRO A N 1
ATOM 822 C CA . PRO A 1 100 ? 18.926 32.743 -27.225 1.00 48.09 100 PRO A CA 1
ATOM 823 C C . PRO A 1 100 ? 20.187 33.041 -26.403 1.00 48.09 100 PRO A C 1
ATOM 825 O O . PRO A 1 100 ? 21.186 33.479 -26.954 1.00 48.09 100 PRO A O 1
ATOM 828 N N . THR A 1 101 ? 20.180 32.819 -25.087 1.00 54.06 101 THR A N 1
ATOM 829 C CA . THR A 1 101 ? 21.421 32.907 -24.287 1.00 54.06 101 THR A CA 1
ATOM 830 C C . THR A 1 101 ? 21.408 31.946 -23.100 1.00 54.06 101 THR A C 1
ATOM 832 O O . THR A 1 101 ? 21.253 32.358 -21.954 1.00 54.06 101 THR A O 1
ATOM 835 N N . ALA A 1 102 ? 21.592 30.653 -23.362 1.00 43.88 102 ALA A N 1
ATOM 836 C CA . ALA A 1 102 ? 22.090 29.714 -22.353 1.00 43.88 102 ALA A CA 1
ATOM 837 C C . ALA A 1 102 ? 22.784 28.510 -23.010 1.00 43.88 102 ALA A C 1
ATOM 839 O O . ALA A 1 102 ? 22.491 27.356 -22.714 1.00 43.88 102 ALA A O 1
ATOM 840 N N . SER A 1 103 ? 23.726 28.763 -23.917 1.00 46.81 103 SER A N 1
ATOM 841 C CA . SER A 1 103 ? 24.756 27.784 -24.274 1.00 46.81 103 SER A CA 1
ATOM 842 C C . SER A 1 103 ? 25.892 27.853 -23.248 1.00 46.81 103 SER A C 1
ATOM 844 O O . SER A 1 103 ? 27.028 28.195 -23.565 1.00 46.81 103 SER A O 1
ATOM 846 N N . THR A 1 104 ? 25.607 27.523 -21.986 1.00 49.12 104 THR A N 1
ATOM 847 C CA . THR A 1 104 ? 26.676 27.170 -21.046 1.00 49.12 104 THR A CA 1
ATOM 848 C C . THR A 1 104 ? 27.130 25.760 -21.391 1.00 49.12 104 THR A C 1
ATOM 850 O O . THR A 1 104 ? 26.522 24.764 -21.011 1.00 49.12 104 THR A O 1
ATOM 853 N N . SER A 1 105 ? 28.195 25.704 -22.186 1.00 43.62 105 SER A N 1
ATOM 854 C CA . SER A 1 105 ? 28.988 24.512 -22.456 1.00 43.62 105 SER A CA 1
ATOM 855 C C . SER A 1 105 ? 29.260 23.749 -21.154 1.00 43.62 105 SER A C 1
ATOM 857 O O . SER A 1 105 ? 30.018 24.206 -20.298 1.00 43.62 105 SER A O 1
ATOM 859 N N . CYS A 1 106 ? 28.640 22.581 -20.981 1.00 49.47 106 CYS A N 1
ATOM 860 C CA . CYS A 1 106 ? 29.077 21.612 -19.985 1.00 49.47 106 CYS A CA 1
ATOM 861 C C . CYS A 1 106 ? 30.329 20.915 -20.527 1.00 49.47 106 CYS A C 1
ATOM 863 O O . CYS A 1 106 ? 30.244 19.847 -21.134 1.00 49.47 106 CYS A O 1
ATOM 865 N N . THR A 1 107 ? 31.507 21.504 -20.339 1.00 60.31 107 THR A N 1
ATOM 866 C CA . THR A 1 107 ? 32.759 20.803 -20.630 1.00 60.31 107 THR A CA 1
ATOM 867 C C . THR A 1 107 ? 32.992 19.696 -19.602 1.00 60.31 107 THR A C 1
ATOM 869 O O . THR A 1 107 ? 32.978 19.904 -18.388 1.00 60.31 107 THR A O 1
ATOM 872 N N . ARG A 1 108 ? 33.207 18.478 -20.112 1.00 51.31 108 ARG A N 1
ATOM 873 C CA . ARG A 1 108 ? 33.589 17.284 -19.349 1.00 51.31 108 ARG A CA 1
ATOM 874 C C . ARG A 1 108 ? 34.891 17.564 -18.583 1.00 51.31 108 ARG A C 1
ATOM 876 O O . ARG A 1 108 ? 35.941 17.706 -19.204 1.00 51.31 108 ARG A O 1
ATOM 883 N N . ARG A 1 109 ? 34.851 17.578 -17.245 1.00 46.28 109 ARG A N 1
ATOM 884 C CA . ARG A 1 109 ? 36.070 17.509 -16.420 1.00 46.28 109 ARG A CA 1
ATOM 885 C C . ARG A 1 109 ? 36.703 16.128 -16.600 1.00 46.28 109 ARG A C 1
ATOM 887 O O . ARG A 1 109 ? 36.107 15.127 -16.212 1.00 46.28 109 ARG A O 1
ATOM 894 N N . GLN A 1 110 ? 37.889 16.070 -17.200 1.00 55.03 110 GLN A N 1
ATOM 895 C CA . GLN A 1 110 ? 38.733 14.879 -17.154 1.00 55.03 110 GLN A CA 1
ATOM 896 C C . GLN A 1 110 ? 39.514 14.902 -15.837 1.00 55.03 110 GLN A C 1
ATOM 898 O O . GLN A 1 110 ? 40.117 15.913 -15.485 1.00 55.03 110 GLN A O 1
ATOM 903 N N . LYS A 1 111 ? 39.441 13.808 -15.078 1.00 45.16 111 LYS A N 1
ATOM 904 C CA . LYS A 1 111 ? 40.217 13.613 -13.854 1.00 45.16 111 LYS A CA 1
ATOM 905 C C . LYS A 1 111 ? 41.577 13.063 -14.270 1.00 45.16 111 LYS A C 1
ATOM 907 O O . LYS A 1 111 ? 41.669 11.883 -14.589 1.00 45.16 111 LYS A O 1
ATOM 912 N N . THR A 1 112 ? 42.601 13.909 -14.309 1.00 40.41 112 THR A N 1
ATOM 913 C CA . THR A 1 112 ? 43.976 13.445 -14.511 1.00 40.41 112 THR A CA 1
ATOM 914 C C . THR A 1 112 ? 44.583 13.145 -13.150 1.00 40.41 112 THR A C 1
ATOM 916 O O . THR A 1 112 ? 44.787 14.040 -12.334 1.00 40.41 112 THR A O 1
ATOM 919 N N . THR A 1 113 ? 44.791 11.858 -12.906 1.00 40.22 113 THR A N 1
ATOM 920 C CA . THR A 1 113 ? 45.658 11.315 -11.862 1.00 40.22 113 THR A CA 1
ATOM 921 C C . THR A 1 113 ? 47.106 11.658 -12.197 1.00 40.22 113 THR A C 1
ATOM 923 O O . THR A 1 113 ? 47.542 11.304 -13.292 1.00 40.22 113 THR A O 1
ATOM 926 N N . VAL A 1 114 ? 47.830 12.278 -11.263 1.00 49.38 114 VAL A N 1
ATOM 927 C CA . VAL A 1 114 ? 49.245 11.989 -10.967 1.00 49.38 114 VAL A CA 1
ATOM 928 C C . VAL A 1 114 ? 49.417 12.118 -9.462 1.00 49.38 114 VAL A C 1
ATOM 930 O O . VAL A 1 114 ? 48.956 13.151 -8.926 1.00 49.38 114 VAL A O 1
#

pLDDT: mean 76.77, std 15.17, range [40.22, 92.81]

Foldseek 3Di:
DPPPDDCCVQQVLLCVFFPDNPDDPVRCLPDPDNCVRGDDDRDPSNVVVVVVVVVVSVPDDDDPDDDDDADPPPDRDDDPVVVCPVVVDPPPDPPVPDDPDDPPDPDDDDDDDD